Protein AF-A0A7S3IU84-F1 (afdb_monomer_lite)

Foldseek 3Di:
DADDPFWDWDKDADPDDPPPDPDDRIWIKIKGWPVSCVVVVNPVVVVVVVVVQVVVVVVQPPPPVPDPPPSRPPPWDFPDWDDDPTITITITHDDPPPDPVVVVVVCVVVVHDDDDDD

Organism: NCBI:txid197538

InterPro domains:
  IPR000719 Protein kinase domain [PS50011] (1-118)
  IPR011009 Protein kinase-like domain superfamily [SSF56112] (1-115)
  IPR017441 Protein kinase, ATP binding site [PS00107] (1-30)
  IPR030616 Aurora kinase-like [PTHR24350] (1-118)

Structure (mmCIF, N/CA/C/O backbone):
data_AF-A0A7S3IU84-F1
#
_entry.id   AF-A0A7S3IU84-F1
#
loop_
_atom_site.group_PDB
_atom_site.id
_atom_site.type_symbol
_atom_site.label_atom_id
_atom_site.label_alt_id
_atom_site.label_comp_id
_atom_site.label_asym_id
_atom_site.label_entity_id
_atom_site.label_seq_id
_atom_site.pdbx_PDB_ins_code
_atom_site.Cartn_x
_atom_site.Cartn_y
_atom_site.Cartn_z
_atom_site.occupancy
_atom_site.B_iso_or_equiv
_atom_site.auth_seq_id
_atom_site.auth_comp_id
_atom_site.auth_asym_id
_atom_site.auth_atom_id
_atom_site.pdbx_PDB_model_num
ATOM 1 N N . LEU A 1 1 ? -3.455 -9.551 -1.083 1.00 85.19 1 LEU A N 1
ATOM 2 C CA . LEU A 1 1 ? -2.654 -9.229 0.118 1.00 85.19 1 LEU A CA 1
ATOM 3 C C . LEU A 1 1 ? -3.466 -8.440 1.133 1.00 85.19 1 LEU A C 1
ATOM 5 O O . LEU A 1 1 ? -3.523 -8.858 2.278 1.00 85.19 1 LEU A O 1
ATOM 9 N N . GLY A 1 2 ? -4.164 -7.378 0.727 1.00 87.94 2 GLY A N 1
ATOM 10 C CA . GLY A 1 2 ? -5.036 -6.629 1.635 1.00 87.94 2 GLY A CA 1
ATOM 11 C C . GLY A 1 2 ? -5.958 -5.668 0.893 1.00 87.94 2 GLY A C 1
ATOM 12 O O . GLY A 1 2 ? -5.845 -5.512 -0.323 1.00 87.94 2 GLY A O 1
ATOM 13 N N . LYS A 1 3 ? -6.876 -5.027 1.619 1.00 91.00 3 LYS A N 1
ATOM 14 C CA . LYS A 1 3 ? -7.775 -4.000 1.082 1.00 91.00 3 LYS A CA 1
ATOM 15 C C . LYS A 1 3 ? -7.763 -2.780 1.997 1.00 91.00 3 LYS A C 1
ATOM 17 O O . LYS A 1 3 ? -8.003 -2.902 3.193 1.00 91.00 3 LYS A O 1
ATOM 22 N N . GLY A 1 4 ? -7.476 -1.622 1.418 1.00 86.12 4 GLY A N 1
ATOM 23 C CA . GLY A 1 4 ? -7.545 -0.320 2.065 1.00 86.12 4 GLY A CA 1
ATOM 24 C C . GLY A 1 4 ? -8.847 0.417 1.751 1.00 86.12 4 GLY A C 1
ATOM 25 O O . GLY A 1 4 ? -9.750 -0.093 1.088 1.00 86.12 4 GLY A O 1
ATOM 26 N N . ALA A 1 5 ? -8.939 1.664 2.213 1.00 84.31 5 ALA A N 1
AT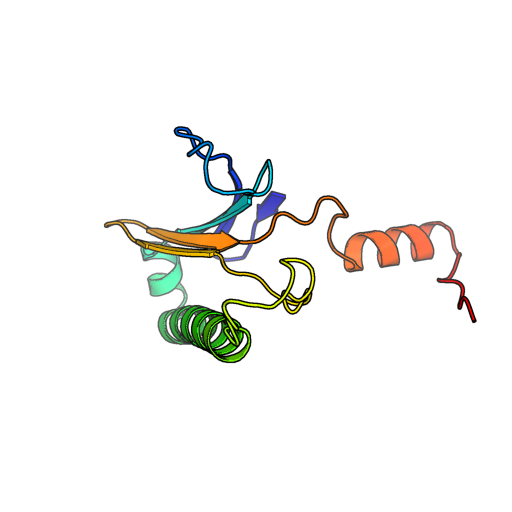OM 27 C CA . ALA A 1 5 ? -10.141 2.485 2.061 1.00 84.31 5 ALA A CA 1
ATOM 28 C C . ALA A 1 5 ? -10.461 2.875 0.603 1.00 84.31 5 ALA A C 1
ATOM 30 O O . ALA A 1 5 ? -11.627 3.100 0.281 1.00 84.31 5 ALA A O 1
ATOM 31 N N . THR A 1 6 ? -9.444 2.996 -0.248 1.00 89.56 6 THR A N 1
ATOM 32 C CA . THR A 1 6 ? -9.550 3.350 -1.681 1.00 89.5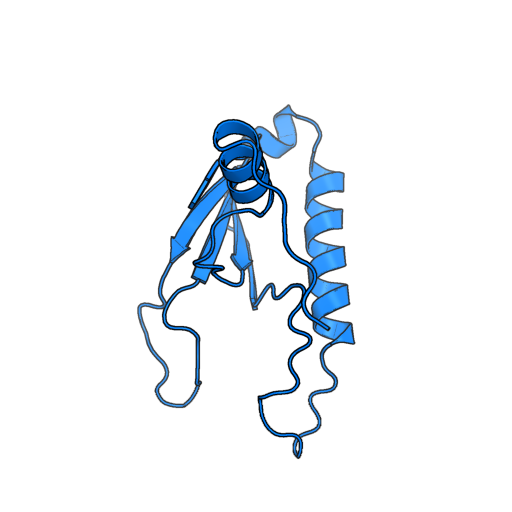6 6 THR A CA 1
ATOM 33 C C . THR A 1 6 ? -8.652 2.478 -2.551 1.00 89.56 6 THR A C 1
ATOM 35 O O . THR A 1 6 ? -8.386 2.803 -3.706 1.00 89.56 6 THR A O 1
ATOM 38 N N . SER A 1 7 ? -8.123 1.397 -1.981 1.00 93.38 7 SER A N 1
ATOM 39 C CA . SER A 1 7 ? -7.076 0.612 -2.613 1.00 93.38 7 SER A CA 1
ATOM 40 C C . SER A 1 7 ? -7.211 -0.868 -2.322 1.00 93.38 7 SER A C 1
ATOM 42 O O . SER A 1 7 ? -7.791 -1.279 -1.317 1.00 93.38 7 SER A O 1
ATOM 44 N N . SER A 1 8 ? -6.668 -1.680 -3.216 1.00 95.50 8 SER A N 1
ATOM 45 C CA . SER A 1 8 ? -6.504 -3.118 -3.021 1.00 95.50 8 SER A CA 1
ATOM 46 C C . SER A 1 8 ? -5.067 -3.493 -3.336 1.00 95.50 8 SER A C 1
ATOM 48 O O . SER A 1 8 ? -4.471 -2.938 -4.255 1.00 95.50 8 SER A O 1
ATOM 50 N N . VAL A 1 9 ? -4.502 -4.410 -2.557 1.00 93.44 9 VAL A N 1
ATOM 51 C CA . VAL A 1 9 ? -3.120 -4.866 -2.718 1.00 93.44 9 VAL A CA 1
ATOM 52 C C . VAL A 1 9 ? -3.125 -6.319 -3.163 1.00 93.44 9 VAL A C 1
ATOM 54 O O . VAL A 1 9 ? -3.663 -7.189 -2.467 1.00 93.44 9 VAL A O 1
ATOM 57 N N . PHE A 1 10 ? -2.499 -6.587 -4.301 1.00 93.38 10 PHE A N 1
ATOM 58 C CA . PHE A 1 10 ? -2.407 -7.896 -4.942 1.00 93.38 10 PHE A CA 1
ATOM 59 C C . PHE A 1 10 ? -0.969 -8.410 -4.920 1.00 93.38 10 PHE A C 1
ATOM 61 O O . PHE A 1 10 ? -0.036 -7.621 -4.838 1.00 93.38 10 PHE A O 1
ATOM 68 N N . SER A 1 11 ? -0.803 -9.730 -4.994 1.00 91.38 11 SER A N 1
ATOM 69 C CA . SER A 1 11 ? 0.493 -10.310 -5.353 1.00 91.38 11 SER A CA 1
ATOM 70 C C . SER A 1 11 ? 0.645 -10.196 -6.866 1.00 91.38 11 SER A C 1
ATOM 72 O O 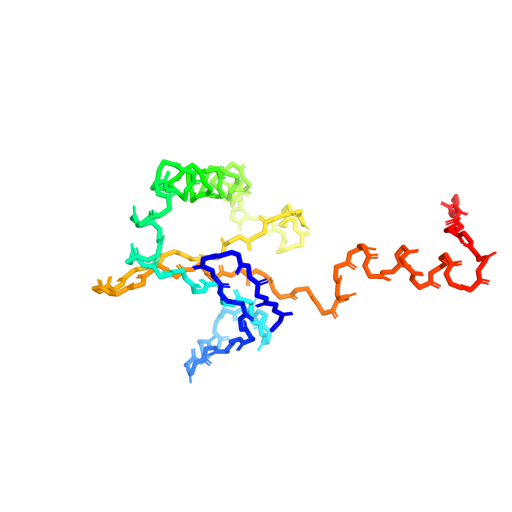. SER A 1 11 ? -0.317 -10.471 -7.587 1.00 91.38 11 SER A O 1
ATOM 74 N N . ALA A 1 12 ? 1.808 -9.774 -7.340 1.00 90.25 12 ALA A N 1
ATOM 75 C CA . ALA A 1 12 ? 2.094 -9.574 -8.753 1.00 90.25 12 ALA A CA 1
ATOM 76 C C . ALA A 1 12 ? 3.462 -10.151 -9.122 1.00 90.25 12 ALA A C 1
ATOM 78 O O . ALA A 1 12 ? 4.377 -10.188 -8.304 1.00 90.25 12 ALA A O 1
ATOM 79 N N . GLU A 1 13 ? 3.597 -10.574 -10.373 1.00 87.50 13 GLU A N 1
ATOM 80 C CA . GLU A 1 13 ? 4.833 -11.107 -10.942 1.00 87.50 13 GLU A CA 1
ATOM 81 C C . GLU A 1 13 ? 5.043 -10.482 -12.324 1.00 87.50 13 GLU A C 1
ATOM 83 O O . GLU A 1 13 ? 4.079 -10.231 -13.059 1.00 87.50 13 GLU A O 1
ATOM 88 N N . PHE A 1 14 ? 6.296 -10.216 -12.693 1.00 80.88 14 PHE A N 1
ATOM 89 C CA . PHE A 1 14 ? 6.607 -9.759 -14.043 1.00 80.88 14 PHE A CA 1
ATOM 90 C C . PHE A 1 14 ? 6.415 -10.902 -15.042 1.00 80.88 14 PHE A C 1
ATOM 92 O O . PHE A 1 14 ? 6.971 -11.984 -14.882 1.00 80.88 14 PHE A O 1
ATOM 99 N N . LYS A 1 15 ? 5.660 -10.641 -16.115 1.00 78.19 15 LYS A N 1
ATOM 100 C CA . LYS A 1 15 ? 5.455 -11.613 -17.205 1.00 78.19 15 LYS A CA 1
ATOM 101 C C . LYS A 1 15 ? 6.712 -11.853 -18.042 1.00 78.19 15 LYS A C 1
ATOM 103 O O . LYS A 1 15 ? 6.846 -12.906 -18.652 1.00 78.19 15 LYS A O 1
ATOM 108 N N . LEU A 1 16 ? 7.599 -10.865 -18.097 1.00 71.94 16 LEU A N 1
ATOM 109 C CA . LEU A 1 16 ? 8.886 -10.942 -18.774 1.00 71.94 16 LEU A CA 1
ATOM 110 C C . LEU A 1 16 ? 9.954 -10.832 -17.689 1.00 71.94 16 LEU A C 1
ATOM 112 O O . LEU A 1 16 ? 10.182 -9.748 -17.160 1.00 71.94 16 LEU A O 1
ATOM 116 N N . GLN A 1 17 ? 10.550 -11.961 -17.311 1.00 62.16 17 GLN A N 1
ATOM 117 C CA . GLN A 1 17 ? 11.747 -11.948 -16.477 1.00 62.16 17 GLN A CA 1
ATOM 118 C C . GLN A 1 17 ? 12.923 -11.569 -17.371 1.00 62.16 17 GLN A C 1
ATOM 120 O O . GLN A 1 17 ? 13.275 -12.326 -18.272 1.00 62.16 17 GLN A O 1
ATOM 125 N N . ASP A 1 18 ? 13.504 -10.393 -17.141 1.00 59.44 18 ASP A N 1
ATOM 126 C CA . ASP A 1 18 ? 14.830 -10.084 -17.664 1.00 59.44 18 ASP A CA 1
ATOM 127 C C . ASP A 1 18 ? 15.849 -10.940 -16.886 1.00 59.44 18 ASP A C 1
ATOM 129 O O . ASP A 1 18 ? 15.990 -10.746 -15.674 1.00 59.44 18 ASP A O 1
ATOM 133 N N . PRO A 1 19 ? 16.554 -11.891 -17.532 1.00 59.41 19 PRO A N 1
ATOM 134 C CA . PRO A 1 19 ? 17.532 -12.748 -16.862 1.00 59.41 19 PRO A CA 1
ATOM 135 C C . PRO A 1 19 ? 18.688 -11.971 -16.216 1.00 59.41 19 PRO A C 1
ATOM 137 O O . PRO A 1 19 ? 19.407 -12.532 -15.392 1.00 59.41 19 PRO A O 1
ATOM 140 N N . ALA A 1 20 ? 18.897 -10.707 -16.601 1.00 56.81 20 ALA A N 1
ATOM 141 C CA . ALA A 1 20 ? 19.981 -9.867 -16.106 1.00 56.81 20 ALA A CA 1
ATOM 142 C C . ALA A 1 20 ? 19.661 -9.138 -14.790 1.00 56.81 20 ALA A C 1
ATOM 144 O O . ALA A 1 20 ? 20.564 -8.538 -14.204 1.00 56.81 20 ALA A O 1
ATOM 145 N N . LEU A 1 21 ? 18.413 -9.169 -14.307 1.00 53.53 21 LEU A N 1
ATOM 146 C CA . LEU A 1 21 ? 18.018 -8.461 -13.089 1.00 53.53 21 LEU A CA 1
ATOM 147 C C . LEU A 1 21 ? 17.642 -9.463 -11.980 1.00 53.53 21 LEU A C 1
ATOM 149 O O . LEU A 1 21 ? 16.661 -10.192 -12.135 1.00 53.53 21 LEU A O 1
ATOM 153 N N . PRO A 1 22 ? 18.376 -9.508 -10.846 1.00 53.47 22 PRO A N 1
ATOM 154 C CA . PRO A 1 22 ? 18.024 -10.324 -9.685 1.00 53.47 22 PRO A CA 1
ATOM 155 C C . PRO A 1 22 ? 16.818 -9.694 -8.982 1.00 53.47 22 PRO A C 1
ATOM 157 O O . PRO A 1 22 ? 16.932 -8.989 -7.983 1.00 53.47 22 PRO A O 1
ATOM 160 N N . LEU A 1 23 ? 15.647 -9.886 -9.574 1.00 62.75 23 LEU A N 1
ATOM 161 C CA . LEU A 1 23 ? 14.396 -9.338 -9.089 1.00 62.75 23 LEU A CA 1
ATOM 162 C C . LEU A 1 23 ? 13.704 -10.339 -8.157 1.00 62.75 23 LEU A C 1
ATOM 164 O O . LEU A 1 23 ? 13.804 -11.553 -8.369 1.00 62.75 23 LEU A O 1
ATOM 168 N N . PRO A 1 24 ? 13.001 -9.860 -7.115 1.00 66.69 24 PRO A N 1
ATOM 169 C CA . PRO A 1 24 ? 12.227 -10.733 -6.249 1.00 66.69 24 PRO A CA 1
ATOM 170 C C . PRO A 1 24 ? 11.200 -11.524 -7.066 1.00 66.69 24 PRO A C 1
ATOM 172 O O . PRO A 1 24 ? 10.622 -11.031 -8.036 1.00 66.69 24 PRO A O 1
ATOM 175 N N . LYS A 1 25 ? 10.954 -12.771 -6.644 1.00 72.06 25 LYS A N 1
ATOM 176 C CA . LYS A 1 25 ? 10.012 -13.679 -7.319 1.00 72.06 25 LYS A CA 1
ATOM 177 C C . LYS A 1 25 ? 8.587 -13.128 -7.362 1.00 72.06 25 LYS A C 1
ATOM 179 O O . LYS A 1 25 ? 7.822 -13.533 -8.226 1.00 72.06 25 LYS A O 1
ATOM 184 N N . SER A 1 26 ? 8.230 -12.239 -6.436 1.00 84.69 26 SER A N 1
ATOM 185 C CA . SER A 1 26 ? 6.901 -11.644 -6.349 1.00 84.69 26 SER A CA 1
ATOM 186 C C . SER A 1 26 ? 6.939 -10.234 -5.759 1.00 84.69 26 SER A C 1
ATOM 188 O O . SER A 1 26 ? 7.858 -9.865 -5.028 1.00 84.69 26 SER A O 1
ATOM 190 N N . TYR A 1 27 ? 5.909 -9.460 -6.088 1.00 87.81 27 TYR A N 1
ATOM 191 C CA . TYR A 1 27 ? 5.720 -8.062 -5.720 1.00 87.81 27 TYR A CA 1
ATOM 192 C C . TYR A 1 27 ? 4.349 -7.845 -5.094 1.00 87.81 27 TYR A C 1
ATOM 194 O O . TYR A 1 27 ? 3.405 -8.594 -5.350 1.00 87.81 27 TYR A O 1
ATOM 202 N N . ALA A 1 28 ? 4.216 -6.767 -4.329 1.00 90.69 28 ALA A N 1
ATOM 203 C CA . ALA A 1 28 ? 2.926 -6.272 -3.885 1.00 90.69 28 ALA A CA 1
ATOM 204 C C . ALA A 1 28 ? 2.477 -5.124 -4.799 1.00 90.69 28 ALA A C 1
ATOM 206 O O . ALA A 1 28 ? 3.070 -4.050 -4.809 1.00 90.69 28 ALA A O 1
ATOM 207 N N . LEU A 1 29 ? 1.408 -5.330 -5.566 1.00 92.94 29 LEU A N 1
ATOM 208 C CA . LEU A 1 29 ? 0.810 -4.297 -6.408 1.00 92.94 29 LEU A CA 1
ATOM 209 C C . LEU A 1 29 ? -0.361 -3.643 -5.676 1.00 92.94 29 LEU A C 1
ATOM 211 O O . LEU A 1 29 ? -1.422 -4.254 -5.522 1.00 92.94 29 LEU A O 1
ATOM 215 N N . LYS A 1 30 ? -0.187 -2.395 -5.244 1.00 94.06 30 LYS A N 1
ATOM 216 C CA . LYS A 1 30 ? -1.262 -1.573 -4.682 1.00 94.06 30 LYS A CA 1
ATOM 217 C C . LYS A 1 30 ? -1.959 -0.814 -5.808 1.00 94.06 30 LYS A C 1
ATOM 219 O O . LYS A 1 30 ? -1.362 0.040 -6.451 1.00 94.06 30 LYS A O 1
ATOM 224 N N . VAL A 1 31 ? -3.233 -1.121 -6.016 1.00 96.19 31 VAL A N 1
ATOM 225 C CA . VAL A 1 31 ? -4.112 -0.494 -7.010 1.00 96.19 31 VAL A CA 1
ATOM 226 C C . VAL A 1 31 ? -5.028 0.483 -6.290 1.00 96.19 31 VAL A C 1
ATOM 228 O O . VAL A 1 31 ? -5.711 0.087 -5.342 1.00 96.19 31 VAL A O 1
ATOM 231 N N . MET A 1 32 ? -5.040 1.744 -6.712 1.00 95.44 32 MET A N 1
ATOM 232 C CA . MET A 1 32 ? -5.837 2.809 -6.106 1.00 95.44 32 MET A CA 1
ATOM 233 C C . MET A 1 32 ? -6.778 3.428 -7.138 1.00 95.44 32 MET A C 1
ATOM 235 O O . MET A 1 32 ? -6.330 3.912 -8.172 1.00 95.44 32 MET A O 1
ATOM 239 N N . ASP A 1 33 ? -8.071 3.451 -6.830 1.00 95.38 33 ASP A N 1
ATOM 240 C CA . ASP A 1 33 ? -9.122 3.921 -7.738 1.00 95.38 33 ASP A CA 1
ATOM 241 C C . ASP A 1 33 ? -9.216 5.458 -7.721 1.00 95.38 33 ASP A C 1
ATOM 243 O O . ASP A 1 33 ? -9.507 6.064 -6.680 1.00 95.38 33 ASP A O 1
ATOM 247 N N . LYS A 1 34 ? -8.991 6.102 -8.876 1.00 95.25 34 LYS A N 1
ATOM 248 C CA . LYS A 1 34 ? -8.987 7.570 -9.012 1.00 95.25 34 LYS A CA 1
ATOM 249 C C . LYS A 1 34 ? -10.351 8.189 -8.698 1.00 95.25 34 LYS A C 1
ATOM 251 O O . LYS A 1 34 ? -10.416 9.262 -8.089 1.00 95.25 34 LYS A O 1
ATOM 256 N N . THR A 1 35 ? -11.442 7.510 -9.049 1.00 94.88 35 THR A N 1
ATOM 257 C CA . THR A 1 35 ? -12.813 7.953 -8.755 1.00 94.88 35 THR A CA 1
ATOM 258 C C . THR A 1 35 ? -13.056 7.975 -7.250 1.00 94.88 35 THR A C 1
ATOM 260 O O . THR A 1 35 ? -13.521 8.981 -6.711 1.00 94.88 35 THR A O 1
ATOM 263 N N . GLN A 1 36 ? -12.674 6.909 -6.544 1.00 94.88 36 GLN A N 1
ATOM 264 C CA . GLN A 1 36 ? -12.832 6.818 -5.090 1.00 94.88 36 GLN A CA 1
ATOM 265 C C . GLN A 1 36 ? -11.933 7.807 -4.343 1.00 94.88 36 GLN A C 1
ATOM 267 O O . GLN A 1 36 ? -12.365 8.398 -3.351 1.00 94.88 36 GLN A O 1
ATOM 272 N N . ILE A 1 37 ? -10.701 8.021 -4.817 1.00 93.62 37 ILE A N 1
ATOM 273 C CA . ILE A 1 37 ? -9.797 9.042 -4.266 1.00 93.62 37 ILE A CA 1
ATOM 274 C C . ILE A 1 37 ? -10.442 10.425 -4.372 1.00 93.62 37 ILE A C 1
ATOM 276 O O . ILE A 1 37 ? -10.447 11.175 -3.392 1.00 93.62 37 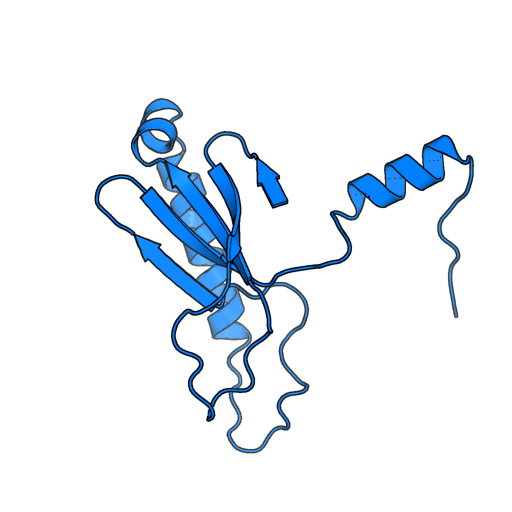ILE A O 1
ATOM 280 N N . LYS A 1 38 ? -11.023 10.744 -5.536 1.00 93.75 38 LYS A N 1
ATOM 281 C CA . LYS A 1 38 ? -11.688 12.027 -5.771 1.00 93.75 38 LYS A CA 1
ATOM 282 C C . LYS A 1 38 ? -12.914 12.205 -4.882 1.00 93.75 38 LYS A C 1
ATOM 284 O O . LYS A 1 38 ? -13.049 13.242 -4.245 1.00 93.75 38 LYS A O 1
ATOM 289 N N . GLN A 1 39 ? -13.770 11.189 -4.795 1.00 94.19 39 GLN A N 1
ATOM 290 C CA . GLN A 1 39 ? -14.983 11.222 -3.969 1.00 94.19 39 GLN A CA 1
ATOM 291 C C . GLN A 1 39 ? -14.687 11.418 -2.478 1.00 94.19 39 GLN A C 1
ATOM 293 O O . GLN A 1 39 ? -15.470 12.049 -1.774 1.00 94.19 39 GLN A O 1
ATOM 298 N N . LYS A 1 40 ? -13.559 10.891 -1.987 1.00 92.75 40 LYS A N 1
ATOM 299 C CA . LYS A 1 40 ? -13.164 10.986 -0.574 1.00 92.75 40 LYS A CA 1
ATOM 300 C C . LYS A 1 40 ? -12.233 12.163 -0.265 1.00 92.75 40 LYS A C 1
ATOM 302 O O . LYS A 1 40 ? -11.768 12.261 0.867 1.00 92.75 40 LYS A O 1
ATOM 307 N N . ASN A 1 41 ? -11.962 13.042 -1.234 1.00 92.94 41 ASN A N 1
ATOM 308 C CA . ASN A 1 41 ? -11.037 14.174 -1.103 1.00 92.94 41 ASN A CA 1
ATOM 309 C C . ASN A 1 41 ? -9.627 13.764 -0.621 1.00 92.94 41 ASN A C 1
ATOM 311 O O . ASN A 1 41 ? -9.031 14.413 0.237 1.00 92.94 41 ASN A O 1
ATOM 315 N N . LEU A 1 42 ? -9.102 12.646 -1.139 1.00 93.06 42 LEU A N 1
ATOM 316 C CA . LEU A 1 42 ? -7.817 12.068 -0.715 1.00 93.06 42 LEU A CA 1
ATOM 317 C C . LEU A 1 42 ? -6.655 12.353 -1.678 1.00 93.06 42 LEU A C 1
ATOM 319 O O . LEU A 1 42 ? -5.580 11.785 -1.502 1.00 93.06 42 LEU A O 1
ATOM 323 N N . GLN A 1 43 ? -6.841 13.217 -2.678 1.00 92.88 43 GLN A N 1
ATOM 324 C CA . GLN A 1 43 ? -5.863 13.471 -3.744 1.00 92.88 43 GLN A CA 1
ATOM 325 C C . GLN A 1 43 ? -4.496 13.874 -3.176 1.00 92.88 43 GLN A C 1
ATOM 327 O O . GLN A 1 43 ? -3.494 13.236 -3.479 1.00 92.88 43 GLN A O 1
ATOM 332 N N . VAL A 1 44 ? -4.473 14.872 -2.285 1.00 92.75 44 VAL A N 1
ATOM 333 C CA . VAL A 1 44 ? -3.238 15.364 -1.648 1.00 92.75 44 VAL A CA 1
ATOM 334 C C . VAL A 1 44 ? -2.563 14.265 -0.829 1.00 92.75 44 VAL A C 1
ATOM 336 O O . VAL A 1 44 ? -1.349 14.125 -0.849 1.00 92.75 44 VAL A O 1
ATOM 339 N N . ARG A 1 45 ? -3.343 13.434 -0.130 1.00 90.69 45 ARG A N 1
ATOM 340 C CA . ARG A 1 45 ? -2.793 12.347 0.686 1.00 90.69 45 ARG A CA 1
ATOM 341 C C . ARG A 1 45 ? -2.122 11.274 -0.170 1.00 90.69 45 ARG A C 1
ATOM 343 O O . ARG A 1 45 ? -1.071 10.777 0.219 1.00 90.69 45 ARG A O 1
ATOM 350 N N . VAL A 1 46 ? -2.732 10.917 -1.299 1.00 89.44 46 VAL A N 1
ATOM 351 C CA . VAL A 1 46 ? -2.154 9.956 -2.249 1.00 89.44 46 VAL A CA 1
ATOM 352 C C . VAL A 1 46 ? -0.894 10.533 -2.885 1.00 89.44 46 VAL A C 1
ATOM 354 O O . VAL A 1 46 ? 0.119 9.844 -2.929 1.00 89.44 46 VAL A O 1
ATOM 357 N N . GLN A 1 47 ? -0.929 11.802 -3.295 1.00 90.19 47 GLN A N 1
ATOM 358 C CA . GLN A 1 47 ? 0.240 12.490 -3.838 1.00 90.19 47 GLN A CA 1
ATOM 359 C C . GLN A 1 47 ? 1.407 12.488 -2.841 1.00 90.19 47 GLN A C 1
ATOM 361 O O . GLN A 1 47 ? 2.508 12.074 -3.187 1.00 90.19 47 GLN A O 1
ATOM 366 N N . ASN A 1 48 ? 1.144 12.840 -1.580 1.00 89.75 48 ASN A N 1
ATOM 367 C CA . ASN A 1 48 ? 2.159 12.823 -0.528 1.00 89.75 48 ASN A CA 1
ATOM 368 C C . ASN A 1 48 ? 2.734 11.417 -0.296 1.00 89.75 48 ASN A C 1
ATOM 370 O O . ASN A 1 48 ? 3.931 11.280 -0.068 1.00 89.75 48 ASN A O 1
ATOM 374 N N . GLU A 1 49 ? 1.902 10.367 -0.332 1.00 87.38 49 GLU A N 1
ATOM 375 C CA . GLU A 1 49 ? 2.379 8.984 -0.193 1.00 87.38 49 GLU A CA 1
ATOM 376 C C . GLU A 1 49 ? 3.381 8.635 -1.302 1.00 87.38 49 GLU A C 1
ATOM 378 O O . GLU A 1 49 ? 4.448 8.091 -1.016 1.00 87.38 49 GLU A O 1
ATOM 383 N N . ILE A 1 50 ? 3.060 8.991 -2.548 1.00 86.44 50 ILE A N 1
ATOM 384 C CA . ILE A 1 50 ? 3.920 8.749 -3.709 1.00 86.44 50 ILE A CA 1
ATOM 385 C C . ILE A 1 50 ? 5.224 9.540 -3.579 1.00 86.44 50 ILE A C 1
ATOM 387 O O . ILE A 1 50 ? 6.302 8.965 -3.706 1.00 86.44 50 ILE A O 1
ATOM 391 N N . GLU A 1 51 ? 5.146 10.835 -3.275 1.00 87.62 51 GLU A N 1
ATOM 392 C CA . GLU A 1 51 ? 6.321 11.704 -3.143 1.00 87.62 51 GLU A CA 1
ATOM 393 C C . GLU A 1 51 ? 7.269 11.241 -2.038 1.00 87.62 51 GLU A C 1
ATOM 395 O O . GLU A 1 51 ? 8.479 11.188 -2.255 1.00 87.62 51 GLU A O 1
ATOM 400 N N . ILE A 1 52 ? 6.736 10.845 -0.879 1.00 84.38 52 ILE A N 1
ATOM 401 C CA . ILE A 1 52 ? 7.543 10.314 0.224 1.00 84.38 52 ILE A CA 1
ATOM 402 C C . ILE A 1 52 ? 8.239 9.021 -0.204 1.00 84.38 52 ILE A C 1
ATOM 404 O O . ILE A 1 52 ? 9.432 8.870 0.044 1.00 84.38 52 ILE A O 1
ATOM 408 N N . GLN A 1 53 ? 7.537 8.101 -0.870 1.00 80.81 53 GLN A N 1
ATOM 409 C CA . GLN A 1 53 ? 8.149 6.850 -1.328 1.00 80.81 53 GLN A CA 1
ATOM 410 C C . GLN A 1 53 ? 9.231 7.096 -2.388 1.00 80.81 53 GLN A C 1
ATOM 412 O O . GLN A 1 53 ? 10.313 6.517 -2.300 1.00 80.81 53 GLN A O 1
ATOM 417 N N . ILE A 1 54 ? 8.995 8.002 -3.345 1.00 80.12 54 ILE A N 1
ATOM 418 C CA . ILE A 1 54 ? 10.015 8.422 -4.320 1.00 80.12 54 ILE A CA 1
ATOM 419 C C . ILE A 1 54 ? 11.224 9.031 -3.602 1.00 80.12 54 ILE A C 1
ATOM 421 O O . ILE A 1 54 ? 12.362 8.682 -3.920 1.00 80.12 54 ILE A O 1
ATOM 425 N N . PHE A 1 55 ? 10.997 9.926 -2.639 1.00 80.94 55 PHE A N 1
ATOM 426 C CA . PHE A 1 55 ? 12.056 10.593 -1.888 1.00 80.94 55 PHE A CA 1
ATOM 427 C C . PHE A 1 55 ? 12.906 9.604 -1.086 1.00 80.94 55 PHE A C 1
ATOM 429 O O . PHE A 1 55 ? 14.135 9.682 -1.138 1.00 80.94 55 PHE A O 1
ATOM 436 N N . LEU A 1 56 ? 12.270 8.660 -0.385 1.00 73.75 56 LEU A N 1
ATOM 437 C CA . LEU A 1 56 ? 12.962 7.621 0.377 1.00 73.75 56 LEU A CA 1
ATOM 438 C C . LEU A 1 56 ? 13.814 6.755 -0.553 1.00 73.75 56 LEU A C 1
ATOM 440 O O . LEU A 1 56 ? 15.020 6.673 -0.350 1.00 73.75 56 LEU A O 1
ATOM 444 N N . ASN A 1 57 ? 13.250 6.249 -1.652 1.00 70.06 57 ASN A N 1
ATOM 445 C CA . ASN A 1 57 ? 14.009 5.474 -2.639 1.00 70.06 57 ASN A CA 1
ATOM 446 C C . ASN A 1 57 ? 15.176 6.253 -3.260 1.00 70.06 57 ASN A C 1
ATOM 448 O O . ASN A 1 57 ? 16.256 5.704 -3.476 1.00 70.06 57 ASN A O 1
ATOM 452 N N . SER A 1 58 ? 14.970 7.537 -3.562 1.00 67.25 58 SER A N 1
ATOM 453 C CA . SER A 1 58 ? 16.002 8.395 -4.158 1.00 67.25 58 SER A CA 1
ATOM 454 C C . SER A 1 58 ? 17.130 8.684 -3.169 1.00 67.25 58 SER A C 1
ATOM 456 O O . SER A 1 58 ? 18.292 8.757 -3.560 1.00 67.25 58 SER A O 1
ATOM 458 N N . SER A 1 59 ? 16.800 8.800 -1.883 1.00 58.91 59 SER A N 1
ATOM 459 C CA . SER A 1 59 ? 17.765 9.010 -0.800 1.00 58.91 59 SER A CA 1
ATOM 460 C C . SER A 1 59 ? 18.530 7.728 -0.451 1.00 58.91 59 SER A C 1
ATOM 462 O O . SER A 1 59 ? 19.711 7.791 -0.107 1.00 58.91 59 SER A O 1
ATOM 464 N N . SER A 1 60 ? 17.886 6.566 -0.600 1.00 53.69 60 SER A N 1
ATOM 465 C CA . SER A 1 60 ? 18.501 5.237 -0.481 1.00 53.69 60 SER A CA 1
ATOM 466 C C . SER A 1 60 ? 19.338 4.863 -1.710 1.00 53.69 60 SER A C 1
ATOM 468 O O . SER A 1 60 ? 20.209 4.000 -1.623 1.00 53.69 60 SER A O 1
ATOM 470 N N . SER A 1 61 ? 19.159 5.563 -2.838 1.00 47.16 61 SER A N 1
ATOM 471 C CA . SER A 1 61 ? 19.997 5.468 -4.038 1.00 47.16 61 SER A CA 1
ATOM 472 C C . SER A 1 61 ? 21.360 6.149 -3.839 1.00 47.16 61 SER A C 1
ATOM 474 O O . SER A 1 61 ? 21.789 7.023 -4.590 1.00 47.16 61 SER A O 1
ATOM 476 N N . LYS A 1 62 ? 22.123 5.678 -2.850 1.00 47.94 62 LYS A N 1
ATOM 477 C CA . LYS A 1 62 ? 23.577 5.584 -2.999 1.00 47.94 62 LYS A CA 1
ATOM 478 C C . LYS A 1 62 ? 23.871 4.288 -3.749 1.00 47.94 62 LYS A C 1
ATOM 480 O O . LYS A 1 62 ? 24.510 3.388 -3.215 1.00 47.94 62 LYS A O 1
ATOM 485 N N . PHE A 1 63 ? 23.436 4.214 -5.009 1.00 44.38 63 PHE A N 1
ATOM 486 C CA . PHE A 1 63 ? 23.976 3.271 -5.987 1.00 44.38 63 PHE A CA 1
ATOM 487 C C . PHE A 1 63 ? 25.455 3.623 -6.217 1.00 44.38 63 PHE A C 1
ATOM 489 O O . PHE A 1 63 ? 25.837 4.283 -7.183 1.00 44.38 63 PHE A O 1
ATOM 496 N N . LYS A 1 64 ? 26.321 3.223 -5.283 1.00 42.97 64 LYS A N 1
ATOM 497 C CA . LYS A 1 64 ? 27.746 3.092 -5.556 1.00 42.97 64 LYS A CA 1
ATOM 498 C C . LYS A 1 64 ? 27.880 1.867 -6.447 1.00 42.97 64 LYS A C 1
ATOM 500 O O . LYS A 1 64 ? 27.554 0.767 -6.017 1.00 42.97 64 LYS A O 1
ATOM 505 N N . LYS A 1 65 ? 28.371 2.072 -7.670 1.00 45.81 65 LYS A N 1
ATOM 506 C CA . LYS A 1 65 ? 28.640 1.025 -8.672 1.00 45.81 65 LYS A CA 1
ATOM 507 C C . LYS A 1 65 ? 29.495 -0.147 -8.158 1.00 45.81 65 LYS A C 1
ATOM 509 O O . LYS A 1 65 ? 29.513 -1.185 -8.802 1.00 45.81 65 LYS A O 1
ATOM 514 N N . ASP A 1 66 ? 30.128 0.013 -6.996 1.00 52.12 66 ASP A N 1
ATOM 515 C CA . ASP A 1 66 ? 31.065 -0.940 -6.405 1.00 52.12 66 ASP A CA 1
ATOM 516 C C . ASP A 1 66 ? 30.623 -1.472 -5.027 1.00 52.12 66 ASP A C 1
ATOM 518 O O . ASP A 1 66 ? 31.457 -1.982 -4.280 1.00 52.12 66 ASP A O 1
ATOM 522 N N . GLN A 1 67 ? 29.348 -1.328 -4.636 1.00 45.94 67 GLN A N 1
ATOM 523 C CA . GLN A 1 67 ? 28.848 -1.969 -3.414 1.00 45.94 67 GLN A CA 1
ATOM 524 C C . GLN A 1 67 ? 28.004 -3.210 -3.721 1.00 45.94 67 GLN A C 1
ATOM 526 O O . GLN A 1 67 ? 27.179 -3.171 -4.636 1.00 45.94 67 GLN A O 1
ATOM 531 N N . PRO A 1 68 ? 28.218 -4.316 -2.979 1.00 45.47 68 PRO A N 1
ATOM 532 C CA . PRO A 1 68 ? 27.409 -5.514 -3.122 1.00 45.47 68 PRO A CA 1
ATOM 533 C C . PRO A 1 68 ? 25.938 -5.172 -2.893 1.00 45.47 68 PRO A C 1
ATOM 535 O O . PRO A 1 68 ? 25.602 -4.313 -2.077 1.00 45.47 68 PRO A O 1
ATOM 538 N N . LEU A 1 69 ? 25.078 -5.874 -3.627 1.00 47.94 69 LEU A N 1
ATOM 539 C CA . LEU A 1 69 ? 23.625 -5.702 -3.697 1.00 47.94 69 LEU A CA 1
ATOM 540 C C . LEU A 1 69 ? 22.891 -5.880 -2.344 1.00 47.94 69 LEU A C 1
ATOM 542 O O . LEU A 1 69 ? 21.669 -5.800 -2.293 1.00 47.94 69 LEU A O 1
ATOM 546 N N . ASP A 1 70 ? 23.633 -6.107 -1.261 1.00 43.12 70 ASP A N 1
ATOM 547 C CA . ASP A 1 70 ? 23.155 -6.411 0.088 1.00 43.12 70 ASP A CA 1
ATOM 548 C C . ASP A 1 70 ? 22.925 -5.155 0.952 1.00 43.12 70 ASP A C 1
ATOM 550 O O . ASP A 1 70 ? 22.549 -5.270 2.117 1.00 43.12 70 ASP A O 1
ATOM 554 N N . LEU A 1 71 ? 23.156 -3.950 0.409 1.00 42.22 71 LEU A N 1
ATOM 555 C CA . LEU A 1 71 ? 22.981 -2.676 1.121 1.00 42.22 71 LEU A CA 1
ATOM 556 C C . LEU A 1 71 ? 21.801 -1.838 0.597 1.00 42.22 71 LEU A C 1
ATOM 558 O O . LEU A 1 71 ? 21.845 -0.608 0.613 1.00 42.22 71 LEU A O 1
ATOM 562 N N . PHE A 1 72 ? 20.739 -2.491 0.121 1.00 50.91 72 PHE A N 1
ATOM 563 C CA . PHE A 1 72 ? 19.443 -1.820 0.030 1.00 50.91 72 PHE A CA 1
ATOM 564 C C . PHE A 1 72 ? 18.976 -1.484 1.445 1.00 50.91 72 PHE A C 1
ATOM 566 O O . PHE A 1 72 ? 19.004 -2.346 2.318 1.00 50.91 72 PHE A O 1
ATOM 573 N N . ASP A 1 73 ? 18.564 -0.237 1.677 1.00 52.62 73 ASP A N 1
ATOM 574 C CA . ASP A 1 73 ? 17.907 0.143 2.927 1.00 52.62 73 ASP A CA 1
ATOM 575 C C . ASP A 1 73 ? 16.621 -0.703 3.058 1.00 52.62 73 ASP A C 1
ATOM 577 O O . ASP A 1 73 ? 15.693 -0.518 2.266 1.00 52.62 73 ASP A O 1
ATOM 581 N N . PRO A 1 74 ? 16.565 -1.683 3.981 1.00 54.88 74 PRO A N 1
ATOM 582 C CA . PRO A 1 74 ? 15.594 -2.780 3.945 1.00 54.88 74 PRO A CA 1
ATOM 583 C C . PRO A 1 74 ? 14.212 -2.369 4.470 1.00 54.88 74 PRO A C 1
ATOM 585 O O . PRO A 1 74 ? 13.420 -3.211 4.888 1.00 54.88 74 PRO A O 1
ATOM 5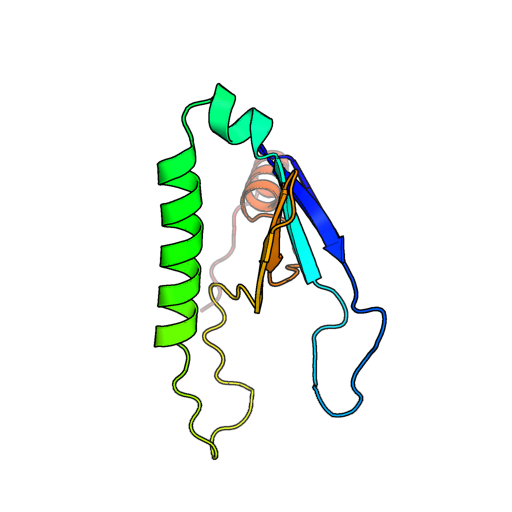88 N N . THR A 1 75 ? 13.943 -1.067 4.559 1.00 57.75 75 THR A N 1
ATOM 589 C CA . THR A 1 75 ? 12.865 -0.557 5.402 1.00 57.75 75 THR A CA 1
ATOM 590 C C . THR A 1 75 ? 11.616 -0.130 4.637 1.00 57.75 75 THR A C 1
ATOM 592 O O . THR A 1 75 ? 10.542 -0.229 5.224 1.00 57.75 75 THR A O 1
ATOM 595 N N . LEU A 1 76 ? 11.699 0.273 3.358 1.00 60.19 76 LEU A N 1
ATOM 596 C CA . LEU A 1 76 ? 10.542 0.582 2.494 1.00 60.19 76 LEU A CA 1
ATOM 597 C C . LEU A 1 76 ? 10.950 0.637 1.011 1.00 60.19 76 LEU A C 1
ATOM 599 O O . LEU A 1 76 ? 11.447 1.668 0.563 1.00 60.19 76 LEU A O 1
ATOM 603 N N . VAL A 1 77 ? 10.686 -0.409 0.219 1.00 68.06 77 VAL A N 1
ATOM 604 C CA . VAL A 1 77 ? 10.977 -0.363 -1.227 1.00 68.06 77 VAL A CA 1
ATOM 605 C C . VAL A 1 77 ? 9.694 -0.270 -2.052 1.00 68.06 77 VAL A C 1
ATOM 607 O O . VAL A 1 77 ? 8.956 -1.243 -2.227 1.00 68.06 77 VAL A O 1
ATOM 610 N N . MET A 1 78 ? 9.442 0.918 -2.608 1.00 77.88 78 MET A N 1
ATOM 611 C CA . MET A 1 78 ? 8.591 1.060 -3.793 1.00 77.88 78 MET A CA 1
ATOM 612 C C . MET A 1 78 ? 9.472 0.915 -5.032 1.00 77.88 78 MET A C 1
ATOM 614 O O . MET A 1 78 ? 10.364 1.719 -5.253 1.00 77.88 78 MET A O 1
ATOM 618 N N . TYR A 1 79 ? 9.227 -0.073 -5.880 1.00 77.12 79 TYR A N 1
ATOM 619 C CA . TYR A 1 79 ? 10.016 -0.255 -7.100 1.00 77.12 79 TYR A CA 1
ATOM 620 C C . TYR A 1 79 ? 9.567 0.667 -8.228 1.00 77.12 79 TYR A C 1
ATOM 622 O O . TYR A 1 79 ? 10.390 1.156 -9.000 1.00 77.12 79 TYR A O 1
ATOM 630 N N . HIS A 1 80 ? 8.256 0.883 -8.358 1.00 82.12 80 HIS A N 1
ATOM 631 C CA . HIS A 1 80 ? 7.712 1.645 -9.474 1.00 82.12 80 HIS A CA 1
ATOM 632 C C . HIS A 1 80 ? 6.346 2.257 -9.157 1.00 82.12 80 HIS A C 1
ATOM 634 O O . HIS A 1 80 ? 5.579 1.708 -8.367 1.00 82.12 80 HIS A O 1
ATOM 640 N N . CYS A 1 81 ? 6.032 3.366 -9.825 1.00 86.69 81 CYS A N 1
ATOM 641 C CA . CYS A 1 81 ? 4.728 4.015 -9.791 1.00 86.69 81 CYS A CA 1
ATOM 642 C C . CYS A 1 81 ? 4.298 4.323 -11.225 1.00 86.69 81 CYS A C 1
ATOM 644 O O . CYS A 1 81 ? 5.077 4.877 -11.999 1.00 86.69 81 CYS A O 1
ATOM 646 N N . PHE A 1 82 ? 3.063 3.973 -11.566 1.00 90.38 82 PHE A N 1
ATOM 647 C CA . PHE A 1 82 ? 2.466 4.246 -12.871 1.00 90.38 82 PHE A CA 1
ATOM 648 C C . PHE A 1 82 ? 0.956 4.428 -12.727 1.00 90.38 82 PHE A C 1
ATOM 650 O O . PHE A 1 82 ? 0.371 4.107 -11.695 1.00 90.38 82 PHE A O 1
ATOM 657 N N . GLU A 1 83 ? 0.306 4.959 -13.752 1.00 94.25 83 GLU A N 1
ATOM 658 C CA . GLU A 1 83 ? -1.131 5.207 -13.730 1.00 94.25 83 GLU A CA 1
ATOM 659 C C . GLU A 1 83 ? -1.767 4.991 -15.101 1.00 94.25 83 GLU A C 1
ATOM 661 O O . GLU A 1 83 ? -1.113 5.132 -16.132 1.00 94.25 83 GLU A O 1
ATOM 666 N N . ASP A 1 84 ? -3.054 4.653 -15.093 1.00 94.94 84 ASP A N 1
ATOM 667 C CA . ASP A 1 84 ? -3.918 4.657 -16.273 1.00 94.94 84 ASP A CA 1
ATOM 668 C C . ASP A 1 84 ? -5.101 5.620 -16.061 1.00 94.94 84 ASP A C 1
ATOM 670 O O . ASP A 1 84 ? -5.103 6.433 -15.131 1.00 94.94 84 ASP A O 1
ATOM 674 N N . GLU A 1 85 ? -6.110 5.572 -16.932 1.00 95.31 85 GLU A N 1
ATOM 675 C CA . GLU A 1 85 ? -7.292 6.437 -16.836 1.00 95.31 85 GLU A CA 1
ATOM 676 C C . GLU A 1 85 ? -8.084 6.245 -15.531 1.00 95.31 85 GLU A C 1
ATOM 678 O O . GLU A 1 85 ? -8.649 7.203 -15.000 1.00 95.31 85 GLU A O 1
ATOM 683 N N . ALA A 1 86 ? -8.114 5.026 -14.990 1.00 95.56 86 ALA A N 1
ATOM 684 C CA . ALA A 1 86 ? -8.969 4.649 -13.870 1.00 95.56 86 ALA A CA 1
ATOM 685 C C . ALA A 1 86 ? -8.215 4.565 -12.536 1.00 95.56 86 ALA A C 1
ATOM 687 O O . ALA A 1 86 ? -8.796 4.829 -11.480 1.00 95.56 86 ALA A O 1
ATOM 688 N N . ASN A 1 87 ? -6.932 4.208 -12.559 1.00 96.38 87 ASN A N 1
ATOM 689 C CA . ASN A 1 87 ? -6.187 3.793 -11.382 1.00 96.38 87 ASN A CA 1
ATOM 690 C C . ASN A 1 87 ? -4.777 4.382 -11.323 1.00 96.38 87 ASN A C 1
ATOM 692 O O . ASN A 1 87 ? -4.140 4.683 -12.331 1.00 96.38 87 ASN A O 1
ATOM 696 N N . VAL A 1 88 ? -4.277 4.481 -10.096 1.00 94.00 88 VAL A N 1
ATOM 697 C CA . VAL A 1 88 ? -2.860 4.669 -9.781 1.00 94.00 88 VAL A CA 1
ATOM 698 C C . VAL A 1 88 ? -2.323 3.360 -9.209 1.00 94.00 88 VAL A C 1
ATOM 700 O O . VAL A 1 88 ? -2.967 2.735 -8.361 1.00 94.00 88 VAL A O 1
ATOM 703 N N . TYR A 1 89 ? -1.142 2.955 -9.659 1.00 93.81 89 TYR A N 1
ATOM 704 C CA . TYR A 1 89 ? -0.503 1.691 -9.321 1.00 93.81 89 TYR A CA 1
ATOM 705 C C . TYR A 1 89 ? 0.837 1.934 -8.640 1.00 93.81 89 TYR A C 1
ATOM 707 O O . TYR A 1 89 ? 1.701 2.616 -9.190 1.00 93.81 89 TYR A O 1
ATOM 715 N N . LEU A 1 90 ? 1.031 1.320 -7.472 1.00 91.19 90 LEU A N 1
ATOM 716 C CA . LEU A 1 90 ? 2.320 1.279 -6.783 1.00 91.19 90 LEU A CA 1
ATOM 717 C C . LEU A 1 90 ? 2.812 -0.165 -6.745 1.00 91.19 90 LEU A C 1
ATOM 719 O O . LEU A 1 90 ? 2.126 -1.044 -6.216 1.00 91.19 90 LEU A O 1
ATOM 723 N N . LEU A 1 91 ? 3.991 -0.401 -7.312 1.00 88.44 91 LEU A N 1
ATOM 724 C CA . LEU A 1 91 ? 4.695 -1.672 -7.236 1.00 88.44 91 LEU A CA 1
ATOM 725 C C . LEU A 1 91 ? 5.640 -1.629 -6.036 1.00 88.44 91 LEU A C 1
ATOM 727 O O . LEU A 1 91 ? 6.585 -0.843 -6.017 1.00 88.44 91 LEU A O 1
ATOM 731 N N . LEU A 1 92 ? 5.378 -2.469 -5.045 1.00 87.50 92 LEU A N 1
ATOM 732 C CA . LEU A 1 92 ? 6.045 -2.481 -3.748 1.00 87.50 92 LEU A CA 1
ATOM 733 C C . LEU A 1 92 ? 6.725 -3.831 -3.503 1.00 87.50 92 LEU A C 1
ATOM 735 O O . LEU A 1 92 ? 6.399 -4.839 -4.141 1.00 87.50 92 LEU A O 1
ATOM 739 N N . GLU A 1 93 ? 7.634 -3.855 -2.537 1.00 85.00 93 GLU A N 1
ATOM 740 C CA . GLU A 1 93 ? 8.144 -5.087 -1.942 1.00 85.00 93 GLU A CA 1
ATOM 741 C C . GLU A 1 93 ? 7.020 -5.989 -1.432 1.00 85.00 93 GLU A C 1
ATOM 743 O O . GLU A 1 93 ? 6.062 -5.547 -0.791 1.00 85.00 93 GLU A O 1
ATOM 748 N N . HIS A 1 94 ? 7.138 -7.282 -1.732 1.00 86.38 94 HIS A N 1
ATOM 749 C CA . HIS A 1 94 ? 6.244 -8.287 -1.188 1.00 86.38 94 HIS A CA 1
ATOM 750 C C . HIS A 1 94 ? 6.803 -8.857 0.116 1.00 86.38 94 HIS A C 1
ATOM 752 O O . HIS A 1 94 ? 7.673 -9.722 0.114 1.00 86.38 94 HIS A O 1
ATOM 758 N N . CYS A 1 95 ? 6.245 -8.419 1.243 1.00 83.06 95 CYS A N 1
ATOM 759 C CA . CYS A 1 95 ? 6.549 -9.004 2.544 1.00 83.06 95 CYS A CA 1
ATOM 760 C C . CYS A 1 95 ? 5.701 -10.267 2.787 1.00 83.06 95 CYS A C 1
ATOM 762 O O . CYS A 1 95 ? 4.508 -10.174 3.093 1.00 83.06 95 CYS A O 1
ATOM 764 N N . GLU A 1 96 ? 6.313 -11.453 2.728 1.00 78.69 96 GLU A N 1
ATOM 765 C CA . GLU A 1 96 ? 5.616 -12.738 2.938 1.00 78.69 96 GLU A CA 1
ATOM 766 C C . GLU A 1 96 ? 5.066 -12.908 4.373 1.00 78.69 96 GLU A C 1
ATOM 768 O O . GLU A 1 96 ? 4.112 -13.651 4.616 1.00 78.69 96 GLU A O 1
ATOM 773 N N . GLY A 1 97 ? 5.626 -12.174 5.338 1.00 79.06 97 GLY A N 1
ATOM 774 C CA . GLY A 1 97 ? 5.377 -12.339 6.770 1.00 79.06 97 GLY A CA 1
ATOM 775 C C . GLY A 1 97 ? 4.027 -11.857 7.312 1.00 79.06 97 GLY A C 1
ATOM 776 O O . GLY A 1 97 ? 3.831 -11.977 8.514 1.00 79.06 97 GLY A O 1
ATOM 777 N N . ARG A 1 98 ? 3.081 -11.353 6.504 1.00 79.12 98 ARG A N 1
ATOM 778 C CA . ARG A 1 98 ? 1.894 -10.582 6.965 1.00 79.12 98 ARG A CA 1
ATOM 779 C C . ARG A 1 98 ? 2.264 -9.341 7.798 1.00 79.12 98 ARG A C 1
ATOM 781 O O . ARG A 1 98 ? 3.400 -9.126 8.202 1.00 79.12 98 ARG A O 1
ATOM 788 N N . GLU A 1 99 ? 1.269 -8.502 8.068 1.00 85.88 99 GLU A N 1
ATOM 789 C CA . GLU A 1 99 ? 1.440 -7.288 8.868 1.00 85.88 99 GLU A CA 1
ATOM 790 C C . GLU A 1 99 ? 1.779 -7.604 10.335 1.00 85.88 99 GLU A C 1
ATOM 792 O O . GLU A 1 99 ? 1.191 -8.499 10.946 1.00 85.88 99 GLU A O 1
ATOM 797 N N . LEU A 1 100 ? 2.652 -6.798 10.951 1.00 88.75 100 LEU A N 1
ATOM 798 C CA . LEU A 1 100 ? 3.031 -6.932 12.365 1.00 88.75 100 LEU A CA 1
ATOM 799 C C . LEU A 1 100 ? 1.814 -6.962 13.307 1.00 88.75 100 LEU A C 1
ATOM 801 O O . LEU A 1 100 ? 1.796 -7.701 14.293 1.00 88.75 100 LEU A O 1
ATOM 805 N N . PHE A 1 101 ? 0.762 -6.203 12.989 1.00 89.12 101 PHE A N 1
ATOM 806 C CA . PHE A 1 101 ? -0.468 -6.173 13.778 1.00 89.12 101 PHE A CA 1
ATOM 807 C C . PHE A 1 101 ? -1.147 -7.547 13.875 1.00 89.12 101 PHE A C 1
ATOM 809 O O . PHE A 1 101 ? -1.649 -7.904 14.942 1.00 89.12 101 PHE A O 1
ATOM 816 N N . PHE A 1 102 ? -1.105 -8.347 12.805 1.00 88.56 102 PHE A N 1
ATOM 817 C CA . PHE A 1 102 ? -1.611 -9.720 12.814 1.00 88.56 102 PHE A CA 1
ATOM 818 C C . PHE A 1 102 ? -0.863 -10.578 13.843 1.00 88.56 102 PHE A C 1
ATOM 820 O O . PHE A 1 102 ? -1.483 -11.288 14.639 1.00 88.56 102 PHE A O 1
ATOM 827 N N . HIS A 1 103 ? 0.466 -10.468 13.889 1.00 89.88 103 HIS A N 1
ATOM 828 C CA . HIS A 1 103 ? 1.287 -11.187 14.868 1.00 89.88 103 HIS A CA 1
ATOM 829 C C . HIS A 1 103 ? 1.011 -10.729 16.295 1.00 89.88 103 HIS A C 1
ATOM 831 O O . HIS A 1 103 ? 0.837 -11.563 17.181 1.00 89.88 103 HIS A O 1
ATOM 837 N N . ILE A 1 104 ? 0.871 -9.420 16.516 1.00 92.06 104 ILE A N 1
ATOM 838 C CA . ILE A 1 104 ? 0.509 -8.867 17.829 1.00 92.06 104 ILE A CA 1
ATOM 839 C C . ILE A 1 104 ? -0.843 -9.421 18.300 1.00 92.06 104 ILE A C 1
ATOM 841 O O . ILE A 1 104 ? -0.979 -9.797 19.466 1.00 92.06 104 ILE A O 1
ATOM 845 N N . GLN A 1 105 ? -1.844 -9.510 17.418 1.00 92.06 105 GLN A N 1
ATOM 846 C CA . GLN A 1 105 ? -3.133 -10.116 17.764 1.00 92.06 105 GLN A CA 1
ATOM 847 C C . GLN A 1 105 ? -3.004 -11.605 18.099 1.00 92.06 105 GLN A C 1
ATOM 849 O O . GLN A 1 105 ? -3.576 -12.058 19.090 1.00 92.06 105 GLN A O 1
ATOM 854 N N . SER A 1 106 ? -2.228 -12.353 17.311 1.00 92.12 106 SER A N 1
ATOM 855 C CA . SER A 1 106 ? -1.964 -13.777 17.546 1.00 92.12 106 SER A CA 1
ATOM 856 C C . SER A 1 106 ? -1.322 -14.016 18.918 1.00 92.12 106 SER A C 1
ATOM 858 O O . SER A 1 106 ? -1.766 -14.886 19.668 1.00 92.12 106 SER A O 1
ATOM 860 N N . LEU A 1 107 ? -0.337 -13.197 19.299 1.00 93.50 107 LEU A N 1
ATOM 861 C CA . LEU A 1 107 ? 0.305 -13.251 20.616 1.00 93.50 107 LEU A CA 1
ATOM 862 C C . LEU A 1 107 ? -0.673 -12.911 21.748 1.00 93.50 107 LEU A C 1
ATOM 864 O O . LEU A 1 107 ? -0.740 -13.638 22.739 1.00 93.50 107 LEU A O 1
ATOM 868 N N . LYS A 1 108 ? -1.499 -11.865 21.582 1.00 91.94 108 LYS A N 1
ATOM 869 C CA . LYS A 1 108 ? -2.548 -11.511 22.557 1.00 91.94 108 LYS A CA 1
ATOM 870 C C . LYS A 1 108 ? -3.537 -12.656 22.773 1.00 91.94 108 LYS A C 1
ATOM 872 O O . LYS A 1 108 ? -3.832 -12.983 23.920 1.00 91.94 108 LYS A O 1
ATOM 877 N N . ALA A 1 109 ? -4.008 -13.289 21.698 1.00 94.00 109 ALA A N 1
ATOM 878 C CA . ALA A 1 109 ? -4.920 -14.431 21.774 1.00 94.00 109 ALA A CA 1
ATOM 879 C C . ALA A 1 109 ? -4.285 -15.630 22.497 1.00 94.00 109 ALA A C 1
ATOM 881 O O . ALA A 1 109 ? -4.946 -16.309 23.280 1.00 94.00 109 ALA A O 1
ATOM 882 N N . LYS A 1 110 ? -2.980 -15.847 22.292 1.00 95.44 110 LYS A N 1
ATOM 883 C CA . LYS A 1 110 ? -2.191 -16.891 22.962 1.00 95.44 110 LYS A CA 1
ATOM 884 C C . LYS A 1 110 ? -1.729 -16.512 24.375 1.00 95.44 110 LYS A C 1
ATOM 886 O O . LYS A 1 110 ? -1.122 -17.342 25.042 1.00 95.44 110 LYS A O 1
ATOM 891 N N . LYS A 1 111 ? -2.003 -15.285 24.840 1.00 93.69 111 LYS A N 1
ATOM 892 C CA . LYS A 1 111 ? -1.474 -14.707 26.091 1.00 93.69 111 LYS A CA 1
ATOM 893 C C . LYS A 1 111 ? 0.060 -14.768 26.187 1.00 93.69 111 LYS A C 1
ATOM 895 O O . LYS A 1 111 ? 0.612 -14.858 27.281 1.00 93.69 111 LYS A O 1
ATOM 900 N N . THR A 1 112 ? 0.750 -14.698 25.052 1.00 92.19 112 THR A N 1
ATOM 901 C CA . THR A 1 112 ? 2.216 -14.671 24.968 1.00 92.19 112 THR A CA 1
ATOM 902 C C . THR A 1 112 ? 2.718 -13.273 24.599 1.00 92.19 112 THR A C 1
ATOM 904 O O . THR A 1 112 ? 1.946 -12.393 24.211 1.00 92.19 112 THR A O 1
ATOM 907 N N . ARG A 1 113 ? 4.023 -13.034 24.766 1.00 90.19 113 ARG A N 1
ATOM 908 C CA . ARG A 1 113 ? 4.696 -11.770 24.422 1.00 90.19 113 ARG A CA 1
ATOM 909 C C . ARG A 1 113 ? 5.843 -12.035 23.451 1.00 90.19 113 ARG A C 1
ATOM 911 O O . ARG A 1 113 ? 6.293 -13.171 23.334 1.00 90.19 113 ARG A O 1
ATOM 918 N N . LEU A 1 114 ? 6.296 -10.985 22.768 1.00 91.00 114 LEU A N 1
ATOM 919 C CA . LEU A 1 114 ? 7.556 -11.027 22.029 1.00 91.00 114 LEU A CA 1
ATOM 920 C C . LEU A 1 114 ? 8.706 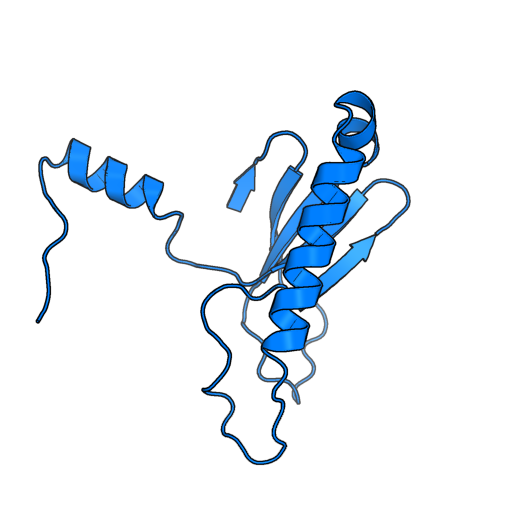-11.231 23.021 1.00 91.00 114 LEU A C 1
ATOM 922 O O . LEU A 1 114 ? 8.709 -10.619 24.090 1.00 91.00 114 LEU A O 1
ATOM 926 N N . SER A 1 115 ? 9.646 -12.101 22.669 1.00 87.31 115 SER A N 1
ATOM 927 C CA . SER A 1 115 ? 10.897 -12.281 23.401 1.00 87.31 115 SER A CA 1
ATOM 928 C C . SER A 1 115 ? 11.941 -11.302 22.883 1.00 87.31 115 SER A C 1
ATOM 930 O O . SER A 1 115 ? 12.086 -11.141 21.673 1.00 87.31 115 SER A O 1
ATOM 932 N N . GLU A 1 116 ? 12.696 -10.703 23.792 1.00 89.25 116 GLU A N 1
ATOM 933 C CA . GLU A 1 116 ? 13.933 -10.009 23.452 1.00 89.25 116 GLU A CA 1
ATOM 934 C C . GLU A 1 116 ? 15.031 -11.058 23.214 1.00 89.25 116 GLU A C 1
ATOM 936 O O . GLU A 1 116 ? 15.177 -11.990 24.007 1.00 89.25 116 GLU A O 1
ATOM 941 N N . GLN A 1 117 ? 15.757 -10.945 22.101 1.00 78.88 117 GLN A N 1
ATOM 942 C CA . GLN A 1 117 ? 17.008 -11.672 21.883 1.00 78.88 117 GLN A CA 1
ATOM 943 C C . GLN A 1 117 ? 18.143 -10.654 21.983 1.00 78.88 117 GLN A C 1
ATOM 945 O O . GLN A 1 117 ? 18.093 -9.628 21.306 1.00 78.88 117 GLN A O 1
ATOM 950 N N . GLN A 1 118 ? 19.097 -10.928 22.873 1.00 49.03 118 GLN A N 1
ATOM 951 C CA . GLN A 1 118 ? 20.320 -10.147 23.065 1.00 49.03 118 GLN A CA 1
ATOM 952 C C . GLN A 1 118 ? 21.448 -10.697 22.200 1.00 49.03 118 GLN A C 1
ATOM 954 O O . GLN A 1 118 ? 21.504 -11.941 22.050 1.00 49.03 118 GLN A O 1
#

pLDDT: mean 79.98, std 16.45, range [42.22, 96.38]

Sequence (118 aa):
LGKGATSSVFSAEFKLQDPALPLPKSYALKVMDKTQIKQKNLQVRVQNEIEIQIFLNSSSSKFKKDQPLDLFDPTLVMYHCFEDEANVYLLLEHCEGRELFFHIQSLKAKKTRLSEQQ

Secondary structure (DSSP, 8-state):
-EE-SSEEEEEE--SS--TTS---S-EEEEEEEHHHHHHTT-HHHHHHHHHHHHHHHHHH----TTS-TT-S-TT--EEEEEE-SSEEEEEEE--TT--HHHHHHHHHHTT--PPP--

Radius of gyration: 17.4 Å; chains: 1; bounding box: 46×32×45 Å